Protein AF-A0A930XJR1-F1 (afdb_monomer_lite)

Structure (mmCIF, N/CA/C/O backbone):
data_AF-A0A930XJR1-F1
#
_entry.id   AF-A0A930XJR1-F1
#
loop_
_atom_site.group_PDB
_atom_site.id
_atom_site.type_symbol
_atom_site.label_atom_id
_atom_site.label_alt_id
_atom_site.label_comp_id
_atom_site.label_asym_id
_atom_site.label_entity_id
_atom_site.label_seq_id
_atom_site.pdbx_PDB_ins_code
_atom_site.Cartn_x
_atom_site.Cartn_y
_atom_site.Cartn_z
_atom_site.occupancy
_atom_site.B_iso_or_equiv
_atom_site.auth_seq_id
_atom_site.auth_comp_id
_atom_site.auth_asym_id
_atom_site.auth_atom_id
_atom_site.pdbx_PDB_model_num
ATOM 1 N N . MET A 1 1 ? 21.405 4.619 23.850 1.00 40.41 1 MET A N 1
ATOM 2 C CA . MET A 1 1 ? 20.082 4.989 23.304 1.00 40.41 1 MET A CA 1
ATOM 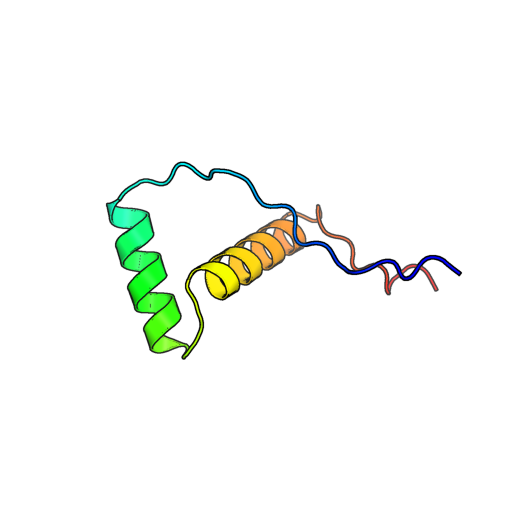3 C C . MET A 1 1 ? 19.840 4.076 22.117 1.00 40.41 1 MET A C 1
ATOM 5 O O . MET A 1 1 ? 20.655 4.096 21.210 1.00 40.41 1 MET A O 1
ATOM 9 N N . ILE A 1 2 ? 18.841 3.193 22.165 1.00 47.19 2 ILE A N 1
ATOM 10 C CA . ILE A 1 2 ? 18.542 2.299 21.035 1.00 47.19 2 ILE A CA 1
ATOM 11 C C . ILE A 1 2 ? 17.567 3.053 20.131 1.00 47.19 2 ILE A C 1
ATOM 13 O O . ILE A 1 2 ? 16.407 3.235 20.501 1.00 47.19 2 ILE A O 1
ATOM 17 N N . GLU A 1 3 ? 18.047 3.533 18.983 1.00 52.34 3 GLU A N 1
ATOM 18 C CA . GLU A 1 3 ? 17.189 3.988 17.888 1.00 52.34 3 GLU A CA 1
ATOM 19 C C . GLU A 1 3 ? 16.225 2.852 17.536 1.00 52.34 3 GLU A C 1
ATOM 21 O O . GLU A 1 3 ? 16.637 1.798 17.047 1.00 52.34 3 GLU A O 1
ATOM 26 N N . LYS A 1 4 ? 14.926 3.043 17.789 1.00 56.25 4 LYS A N 1
ATOM 27 C CA . LYS A 1 4 ? 13.898 2.218 17.154 1.00 56.25 4 LYS A CA 1
ATOM 28 C C . LYS A 1 4 ? 13.906 2.560 15.672 1.00 56.25 4 LYS A C 1
ATOM 30 O O . LYS A 1 4 ? 13.169 3.432 15.229 1.00 56.25 4 LYS A O 1
ATOM 35 N N . LYS A 1 5 ? 14.765 1.892 14.913 1.00 52.47 5 LYS A N 1
ATOM 36 C CA . LYS A 1 5 ? 14.660 1.861 13.462 1.00 52.47 5 LYS A CA 1
ATOM 37 C C . LYS A 1 5 ? 13.323 1.190 13.154 1.00 52.47 5 LYS A C 1
ATOM 39 O O . LYS A 1 5 ? 13.075 0.091 13.651 1.00 52.47 5 LYS A O 1
ATOM 44 N N . ASP A 1 6 ? 12.445 1.868 12.419 1.00 62.31 6 ASP A N 1
ATOM 45 C CA . ASP A 1 6 ? 11.188 1.315 11.906 1.00 62.31 6 ASP A CA 1
ATOM 46 C C . ASP A 1 6 ? 11.497 0.151 10.954 1.00 62.31 6 ASP A C 1
ATOM 48 O O . ASP A 1 6 ? 11.494 0.277 9.728 1.00 62.31 6 ASP A O 1
ATOM 52 N N . GLU A 1 7 ? 11.849 -1.000 11.517 1.00 71.81 7 GLU A N 1
ATOM 53 C CA . GLU A 1 7 ? 12.103 -2.203 10.752 1.00 71.81 7 GLU A CA 1
ATOM 54 C C . GLU A 1 7 ? 10.763 -2.715 10.235 1.00 71.81 7 GLU A C 1
ATOM 56 O O . GLU A 1 7 ? 9.969 -3.332 10.952 1.00 71.81 7 GLU A O 1
ATOM 61 N N . LYS A 1 8 ? 10.489 -2.420 8.959 1.00 77.50 8 LYS A N 1
ATOM 62 C CA . LYS A 1 8 ? 9.352 -2.995 8.247 1.00 77.50 8 LYS A CA 1
ATOM 63 C C . LYS A 1 8 ? 9.477 -4.513 8.302 1.00 77.50 8 LYS A C 1
ATOM 65 O O . LYS A 1 8 ? 10.404 -5.094 7.734 1.00 77.50 8 LYS A O 1
ATOM 70 N N . LYS A 1 9 ? 8.529 -5.158 8.983 1.00 83.00 9 LYS A N 1
ATOM 71 C CA . LYS A 1 9 ? 8.479 -6.615 9.093 1.00 83.00 9 LYS A CA 1
ATOM 72 C C . LYS A 1 9 ? 8.319 -7.220 7.699 1.00 83.00 9 LYS A C 1
ATOM 74 O O . LYS A 1 9 ? 7.301 -7.011 7.044 1.00 83.00 9 LYS A O 1
ATOM 79 N N . ARG A 1 10 ? 9.317 -7.984 7.257 1.00 87.56 10 ARG A N 1
ATOM 80 C CA . ARG A 1 10 ? 9.259 -8.744 6.002 1.00 87.56 10 ARG A CA 1
ATOM 81 C C . ARG A 1 10 ? 8.505 -10.046 6.251 1.00 87.56 10 ARG A C 1
ATOM 83 O O . ARG A 1 10 ? 8.826 -10.772 7.189 1.00 87.56 10 ARG A O 1
ATOM 90 N N . PHE A 1 11 ? 7.506 -10.338 5.430 1.00 86.00 11 PHE A N 1
ATOM 91 C CA . PHE A 1 11 ? 6.772 -11.598 5.473 1.00 86.00 11 PHE A CA 1
ATOM 92 C C . PHE A 1 11 ? 6.429 -12.042 4.052 1.00 86.00 11 PHE A C 1
ATOM 94 O O . PHE A 1 11 ? 6.293 -11.213 3.155 1.00 86.00 11 PHE A O 1
ATOM 101 N N . LEU A 1 12 ? 6.311 -13.354 3.848 1.00 90.56 12 LEU A N 1
ATOM 102 C CA . LEU A 1 12 ? 5.863 -13.907 2.576 1.00 90.56 12 LEU A CA 1
ATOM 103 C C . LEU A 1 12 ? 4.342 -13.793 2.501 1.00 90.56 12 LEU A C 1
ATOM 105 O O . LEU A 1 12 ? 3.631 -14.367 3.326 1.00 90.56 12 LEU A O 1
ATOM 109 N N . LEU A 1 13 ? 3.858 -13.048 1.514 1.00 89.44 13 LEU A N 1
ATOM 110 C CA . LEU A 1 13 ? 2.440 -12.900 1.225 1.00 89.44 13 LEU A CA 1
ATOM 111 C C . LEU A 1 13 ? 2.095 -13.776 0.019 1.00 89.44 13 LEU A C 1
ATOM 113 O O . LEU A 1 13 ? 2.728 -13.671 -1.028 1.00 89.44 13 LEU A O 1
ATOM 117 N N . ARG A 1 14 ? 1.096 -14.646 0.169 1.00 94.25 14 ARG A N 1
ATOM 118 C CA . ARG A 1 14 ? 0.518 -15.388 -0.956 1.00 94.25 14 ARG A CA 1
ATOM 119 C C . ARG A 1 14 ? -0.637 -14.568 -1.514 1.00 94.25 14 ARG A C 1
ATOM 121 O O . ARG A 1 14 ? -1.541 -14.219 -0.759 1.00 94.25 14 ARG A O 1
ATOM 128 N N . LEU A 1 15 ? -0.585 -14.262 -2.804 1.00 93.44 15 LEU A N 1
ATOM 129 C CA . LEU A 1 15 ? -1.623 -13.533 -3.525 1.00 93.44 15 LEU A CA 1
ATOM 130 C C . LEU A 1 15 ? -2.041 -14.329 -4.749 1.00 93.44 15 LEU A C 1
ATOM 132 O O . LEU A 1 15 ? -1.236 -15.062 -5.324 1.00 93.44 15 LEU A O 1
ATOM 136 N N . ASP A 1 16 ? -3.296 -14.144 -5.134 1.00 97.12 16 ASP A N 1
ATOM 137 C CA . ASP A 1 16 ? -3.754 -14.541 -6.453 1.00 97.12 16 ASP A CA 1
ATOM 138 C C . ASP A 1 16 ? -2.955 -13.769 -7.533 1.00 97.12 16 ASP A C 1
ATOM 140 O O . ASP A 1 16 ? -2.763 -12.553 -7.379 1.00 97.12 16 ASP A O 1
ATOM 144 N N . PRO A 1 17 ? -2.452 -14.432 -8.592 1.00 96.69 17 PRO A N 1
ATOM 145 C CA . PRO A 1 17 ? -1.692 -13.772 -9.652 1.00 96.69 17 PRO A CA 1
ATOM 146 C C . PRO A 1 17 ? -2.463 -12.657 -10.373 1.00 96.69 17 PRO A C 1
ATOM 148 O O . PRO A 1 17 ? -1.866 -11.637 -10.720 1.00 96.69 17 PRO A O 1
ATOM 151 N N . GLU A 1 18 ? -3.774 -12.811 -10.570 1.00 97.69 18 GLU A N 1
ATOM 152 C CA . GLU A 1 18 ? -4.609 -11.793 -11.216 1.00 97.69 18 GLU A CA 1
ATOM 153 C C . GLU A 1 18 ? -4.724 -10.554 -10.327 1.00 97.69 18 GLU A C 1
ATOM 155 O O . GLU A 1 18 ? -4.579 -9.422 -10.794 1.00 97.69 18 GLU A O 1
ATOM 160 N N . LEU A 1 19 ? -4.888 -10.758 -9.015 1.00 96.38 19 LEU A N 1
ATOM 161 C CA . LEU A 1 19 ? -4.890 -9.662 -8.049 1.00 96.38 19 LEU A CA 1
ATOM 162 C C . LEU A 1 19 ? -3.542 -8.928 -8.031 1.00 96.38 19 LEU A C 1
ATOM 164 O O . LEU A 1 19 ? -3.515 -7.700 -7.949 1.00 96.38 19 LEU A O 1
ATOM 168 N N . TYR A 1 20 ? -2.426 -9.656 -8.124 1.00 96.75 20 TYR A N 1
ATOM 169 C CA . TYR A 1 20 ? -1.104 -9.035 -8.191 1.00 96.75 20 TYR A CA 1
ATOM 170 C C . TYR A 1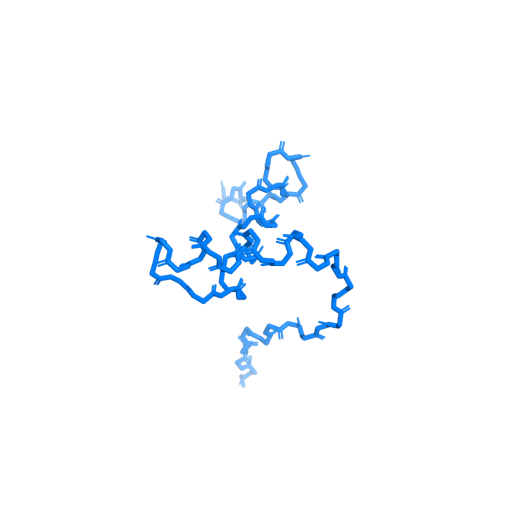 20 ? -0.950 -8.149 -9.433 1.00 96.75 20 TYR A C 1
ATOM 172 O O . TYR A 1 20 ? -0.491 -7.015 -9.306 1.00 96.75 20 TYR A O 1
ATOM 180 N N . ALA A 1 21 ? -1.397 -8.611 -10.604 1.00 97.75 21 ALA A N 1
ATOM 181 C CA . ALA A 1 21 ? -1.346 -7.827 -11.839 1.00 97.75 21 ALA A CA 1
ATOM 182 C C . ALA A 1 21 ? -2.160 -6.522 -11.739 1.00 97.75 21 ALA A C 1
ATOM 184 O O . ALA A 1 21 ? -1.711 -5.461 -12.178 1.00 97.75 21 ALA A O 1
ATOM 185 N N . VAL A 1 22 ? -3.338 -6.571 -11.106 1.00 97.88 22 VAL A N 1
ATOM 186 C CA . VAL A 1 22 ? -4.153 -5.372 -10.846 1.00 97.88 22 VAL A CA 1
ATOM 187 C C . VAL A 1 22 ? -3.428 -4.402 -9.908 1.00 97.88 22 VAL A C 1
ATOM 189 O O . VAL A 1 22 ? -3.406 -3.198 -10.169 1.00 97.88 22 VAL A O 1
ATOM 192 N N . LEU A 1 23 ? -2.810 -4.908 -8.836 1.00 96.94 23 LEU A N 1
ATOM 193 C CA . LEU A 1 23 ? -2.046 -4.088 -7.890 1.00 96.94 23 LEU A CA 1
ATOM 194 C C . LEU A 1 23 ? -0.808 -3.454 -8.531 1.00 96.94 23 LEU A C 1
ATOM 196 O O . LEU A 1 23 ? -0.501 -2.304 -8.229 1.00 96.94 23 LEU A O 1
ATOM 200 N N . GLU A 1 24 ?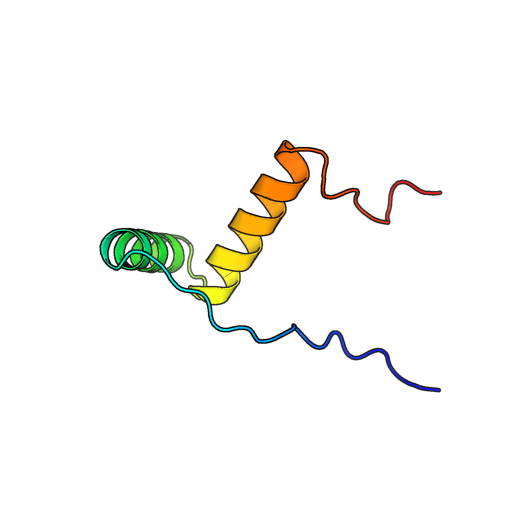 -0.111 -4.181 -9.406 1.00 97.25 24 GLU A N 1
ATOM 201 C CA . GLU A 1 24 ? 1.056 -3.678 -10.131 1.00 97.25 24 GLU A CA 1
ATOM 202 C C . GLU A 1 24 ? 0.682 -2.513 -11.046 1.00 97.25 24 GLU A C 1
ATOM 204 O O . GLU A 1 24 ? 1.294 -1.445 -10.963 1.00 97.25 24 GLU A O 1
ATOM 209 N N . LYS A 1 25 ? -0.377 -2.677 -11.847 1.00 98.00 25 LYS A N 1
ATOM 210 C CA . LYS A 1 25 ? -0.880 -1.612 -12.716 1.00 98.00 25 LYS A CA 1
ATOM 211 C C . LYS A 1 25 ? -1.323 -0.388 -11.915 1.00 98.00 25 LYS A C 1
ATOM 213 O O . LYS A 1 25 ? -0.915 0.724 -12.227 1.00 98.00 25 LYS A O 1
ATOM 218 N N . TRP A 1 26 ? -2.097 -0.587 -10.849 1.00 97.75 26 TRP A N 1
ATOM 219 C CA . TRP A 1 26 ? -2.562 0.520 -10.012 1.00 97.75 26 TRP A CA 1
ATOM 220 C C . TRP A 1 26 ? -1.397 1.257 -9.334 1.00 97.75 26 TRP A C 1
ATOM 222 O O . TRP A 1 26 ? -1.375 2.485 -9.287 1.00 97.75 26 TRP A O 1
ATOM 232 N N . ALA A 1 27 ? -0.388 0.530 -8.849 1.00 97.75 27 ALA A N 1
ATOM 233 C CA . ALA A 1 27 ? 0.808 1.149 -8.290 1.00 97.75 27 ALA A CA 1
ATOM 234 C C . ALA A 1 27 ? 1.557 1.989 -9.340 1.00 97.75 27 ALA A C 1
ATOM 236 O O . ALA A 1 27 ? 1.992 3.098 -9.024 1.00 97.75 27 ALA A O 1
ATOM 237 N N . ALA A 1 28 ? 1.662 1.500 -10.582 1.00 97.31 28 ALA A N 1
ATOM 238 C CA . ALA A 1 28 ? 2.267 2.239 -11.688 1.00 97.31 28 ALA A CA 1
ATOM 239 C C . ALA A 1 28 ? 1.486 3.521 -12.027 1.00 97.31 28 ALA A C 1
ATOM 241 O O . ALA A 1 28 ? 2.100 4.581 -12.157 1.00 97.31 28 ALA A O 1
ATOM 242 N N . ASP A 1 29 ? 0.153 3.444 -12.081 1.00 98.00 29 ASP A N 1
ATOM 243 C CA . ASP A 1 29 ? -0.729 4.591 -12.339 1.00 98.00 29 ASP A CA 1
ATOM 244 C C . ASP A 1 29 ? -0.570 5.694 -11.268 1.00 98.00 29 ASP A C 1
ATOM 246 O O . ASP A 1 29 ? -0.669 6.883 -11.567 1.00 98.00 29 ASP A O 1
ATOM 250 N N . GLU A 1 30 ? -0.271 5.316 -10.019 1.00 96.56 30 GLU A N 1
ATOM 251 C CA . GLU A 1 30 ? -0.060 6.241 -8.896 1.00 96.56 30 GLU A CA 1
ATOM 252 C C . GLU A 1 30 ? 1.418 6.596 -8.641 1.00 96.56 30 GLU A C 1
ATOM 254 O O . GLU A 1 30 ? 1.722 7.237 -7.631 1.00 96.56 30 GLU A O 1
ATOM 259 N N . LEU A 1 31 ? 2.337 6.191 -9.532 1.00 95.88 31 LEU A N 1
ATOM 260 C CA . LEU A 1 31 ? 3.791 6.389 -9.415 1.00 95.88 31 LEU A CA 1
ATOM 261 C C . LEU A 1 31 ? 4.367 5.877 -8.080 1.00 95.88 31 LEU A C 1
ATOM 263 O O . LEU A 1 31 ? 5.226 6.505 -7.454 1.00 95.88 31 LEU A O 1
ATOM 267 N N . ARG A 1 32 ? 3.889 4.714 -7.626 1.00 92.12 32 ARG A N 1
ATOM 268 C CA . ARG A 1 32 ? 4.312 4.045 -6.389 1.00 92.12 32 ARG A CA 1
ATOM 269 C C . ARG A 1 32 ? 4.892 2.665 -6.669 1.00 92.12 32 ARG A C 1
ATOM 271 O O . ARG A 1 32 ? 4.608 2.023 -7.672 1.00 92.12 32 ARG A O 1
ATOM 278 N N . SER A 1 33 ? 5.687 2.166 -5.721 1.00 96.56 33 SER A N 1
ATOM 279 C CA . SER A 1 33 ? 6.054 0.745 -5.719 1.00 96.56 33 SER A CA 1
ATOM 280 C C . SER A 1 33 ? 4.862 -0.120 -5.308 1.00 96.56 33 SER A C 1
ATOM 282 O O . SER A 1 33 ? 4.046 0.296 -4.483 1.00 96.56 33 SER A O 1
ATOM 284 N N . VAL A 1 34 ? 4.823 -1.362 -5.793 1.00 95.50 34 VAL A N 1
ATOM 285 C CA . VAL A 1 34 ? 3.794 -2.343 -5.406 1.00 95.50 34 VAL A CA 1
ATOM 286 C C . VAL A 1 34 ? 3.742 -2.533 -3.887 1.00 95.50 34 VAL A C 1
ATOM 288 O O . VAL A 1 34 ? 2.665 -2.538 -3.300 1.00 95.50 34 VAL A O 1
ATOM 291 N N . ASN A 1 35 ? 4.897 -2.589 -3.214 1.00 94.38 35 ASN A N 1
ATOM 292 C CA . ASN A 1 35 ? 4.947 -2.702 -1.752 1.00 94.38 35 ASN A CA 1
ATOM 293 C C . ASN A 1 35 ? 4.333 -1.485 -1.046 1.00 94.38 35 ASN A C 1
ATOM 295 O O . ASN A 1 35 ? 3.604 -1.655 -0.071 1.00 94.38 35 ASN A O 1
ATOM 299 N N . ALA A 1 36 ? 4.610 -0.269 -1.530 1.00 94.19 36 ALA A N 1
ATOM 300 C CA . ALA A 1 36 ? 4.006 0.942 -0.979 1.00 94.19 36 ALA A CA 1
ATOM 301 C C . ALA A 1 36 ? 2.485 0.961 -1.200 1.00 94.19 36 ALA A C 1
ATOM 303 O O . ALA A 1 36 ? 1.746 1.375 -0.307 1.00 94.19 36 ALA A O 1
ATOM 304 N N . GLN A 1 37 ? 2.017 0.462 -2.348 1.00 96.31 37 GLN A N 1
ATOM 305 C CA . GLN A 1 37 ? 0.591 0.359 -2.639 1.00 96.31 37 GLN A CA 1
ATOM 306 C C . GLN A 1 37 ? -0.113 -0.653 -1.735 1.00 96.31 37 GLN A C 1
ATOM 308 O O . GLN A 1 37 ? -1.141 -0.337 -1.140 1.00 96.31 37 GLN A O 1
ATOM 313 N N . VAL A 1 38 ? 0.469 -1.841 -1.554 1.00 95.19 38 VAL A N 1
ATOM 314 C CA . VAL A 1 38 ? -0.050 -2.854 -0.624 1.00 95.19 38 VAL A CA 1
ATOM 315 C C . VAL A 1 38 ? -0.103 -2.305 0.804 1.00 95.19 38 VAL A C 1
ATOM 317 O O . VAL A 1 38 ? -1.116 -2.458 1.481 1.00 95.19 38 VAL A O 1
ATOM 320 N N . GLU A 1 39 ? 0.949 -1.622 1.263 1.00 93.69 39 GLU A N 1
ATOM 321 C CA . GLU A 1 39 ? 0.984 -1.011 2.597 1.00 93.69 39 GLU A CA 1
ATOM 322 C C . GLU A 1 39 ? -0.127 0.036 2.779 1.00 93.69 39 GLU A C 1
ATOM 324 O O . GLU A 1 39 ? -0.827 0.023 3.795 1.00 93.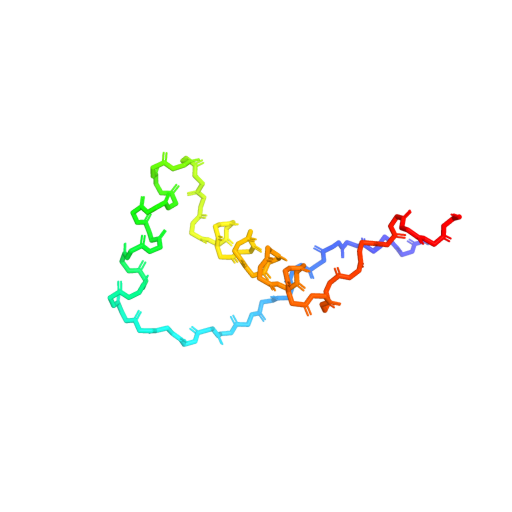69 39 GLU A O 1
ATOM 329 N N . TYR A 1 40 ? -0.330 0.900 1.780 1.00 94.50 40 TYR A N 1
ATOM 330 C CA . TYR A 1 40 ? -1.398 1.897 1.779 1.00 94.50 40 TYR A CA 1
ATOM 331 C C . TYR A 1 40 ? -2.785 1.248 1.879 1.00 94.50 40 TYR A C 1
ATOM 333 O O . TYR A 1 40 ? -3.558 1.586 2.776 1.00 94.50 40 TYR A O 1
ATOM 341 N N . LEU A 1 41 ? -3.076 0.263 1.024 1.00 95.25 41 LEU A N 1
ATOM 342 C CA . LEU A 1 41 ? -4.372 -0.420 0.995 1.00 95.25 41 LEU A CA 1
ATOM 343 C C . LEU A 1 41 ? -4.665 -1.176 2.291 1.00 95.25 41 LEU A C 1
ATOM 345 O O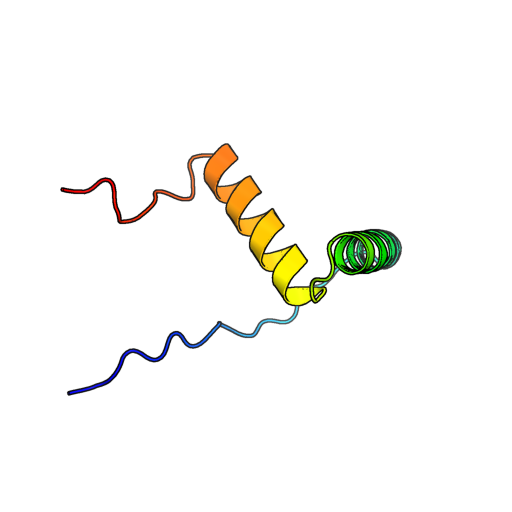 . LEU A 1 41 ? -5.783 -1.115 2.804 1.00 95.25 41 LEU A O 1
ATOM 349 N N . LEU A 1 42 ? -3.667 -1.860 2.855 1.00 94.19 42 LEU A N 1
ATOM 350 C CA . LEU A 1 42 ? -3.819 -2.558 4.132 1.00 94.19 42 LEU A CA 1
ATOM 351 C C . LEU A 1 42 ? -4.088 -1.579 5.277 1.00 94.19 42 LEU A C 1
ATOM 353 O O . LEU A 1 42 ? -4.926 -1.860 6.137 1.00 94.19 42 LEU A O 1
ATOM 357 N N . LYS A 1 43 ? -3.415 -0.424 5.285 1.00 94.19 43 LYS A N 1
ATOM 358 C CA . LYS A 1 43 ? -3.637 0.617 6.292 1.00 94.19 43 LYS A CA 1
ATOM 359 C C . LYS A 1 43 ? -5.039 1.210 6.178 1.00 94.19 43 LYS A C 1
ATOM 361 O O . LYS A 1 43 ? -5.740 1.279 7.186 1.00 94.19 43 LYS A O 1
ATOM 366 N N . GLU A 1 44 ? -5.466 1.567 4.970 1.00 94.94 44 GLU A N 1
ATOM 367 C CA . GLU A 1 44 ? -6.822 2.048 4.689 1.00 94.94 44 GLU A CA 1
ATOM 368 C C . GLU A 1 44 ? -7.881 1.027 5.129 1.00 94.94 44 GLU A C 1
ATOM 370 O O . GLU A 1 44 ? -8.807 1.362 5.867 1.00 94.94 44 GLU A O 1
ATOM 375 N N . ALA A 1 45 ? -7.729 -0.247 4.756 1.00 96.00 45 ALA A N 1
ATOM 376 C CA . ALA A 1 45 ? -8.654 -1.309 5.151 1.00 96.00 45 ALA A CA 1
ATOM 377 C C . ALA A 1 45 ? -8.696 -1.510 6.679 1.00 96.00 45 ALA A C 1
ATOM 379 O O . ALA A 1 45 ? -9.764 -1.703 7.272 1.00 96.00 45 ALA A O 1
ATOM 380 N N . ALA A 1 46 ? -7.545 -1.429 7.351 1.00 95.62 46 ALA A N 1
ATOM 381 C CA . ALA A 1 46 ? -7.465 -1.526 8.803 1.00 95.62 46 ALA A CA 1
ATOM 382 C C . ALA A 1 46 ? -8.113 -0.317 9.508 1.00 95.62 46 ALA A C 1
ATOM 384 O O . ALA A 1 46 ? -8.767 -0.487 10.538 1.00 95.62 46 ALA A O 1
ATOM 385 N N . GLN A 1 47 ? -7.983 0.891 8.954 1.00 94.44 47 GLN A N 1
ATOM 386 C CA . GLN A 1 47 ? -8.650 2.096 9.459 1.00 94.44 47 GLN A CA 1
ATOM 387 C C . GLN A 1 47 ? -10.165 2.020 9.269 1.00 94.44 47 GLN A C 1
ATOM 389 O O . GLN A 1 47 ? -10.909 2.207 10.229 1.00 94.44 47 GLN A O 1
ATOM 394 N N . ARG A 1 48 ? -10.626 1.659 8.065 1.00 94.12 48 ARG A N 1
ATOM 395 C CA . ARG A 1 48 ? -12.056 1.495 7.748 1.00 94.12 48 ARG A CA 1
ATOM 396 C C . ARG A 1 48 ? -12.728 0.423 8.601 1.00 94.12 48 ARG A C 1
ATOM 398 O O . ARG A 1 48 ? -13.882 0.575 8.975 1.00 94.12 48 ARG A O 1
ATOM 405 N N . SER A 1 49 ? -12.001 -0.637 8.956 1.00 96.19 49 SER A N 1
ATOM 406 C CA . SER A 1 49 ? -12.491 -1.670 9.881 1.00 96.19 49 SER A CA 1
ATOM 407 C C . SER A 1 49 ? -12.404 -1.276 11.363 1.00 96.19 49 SER A C 1
ATOM 409 O O . SER A 1 49 ? -12.738 -2.087 12.226 1.00 96.19 49 SER A O 1
ATOM 411 N N . GLY A 1 50 ? -11.928 -0.068 11.691 1.00 93.38 50 GLY A N 1
ATOM 412 C CA . GLY A 1 50 ? -11.754 0.408 13.069 1.00 93.38 50 GLY A CA 1
ATOM 413 C C . GLY A 1 50 ? -10.637 -0.301 13.848 1.00 93.38 50 GLY A C 1
ATOM 414 O O . GLY A 1 50 ? -10.505 -0.116 15.059 1.00 93.38 50 GLY A O 1
ATOM 415 N N . ARG A 1 51 ? -9.827 -1.123 13.168 1.00 92.56 51 ARG A N 1
ATOM 416 C CA . ARG A 1 51 ? -8.746 -1.934 1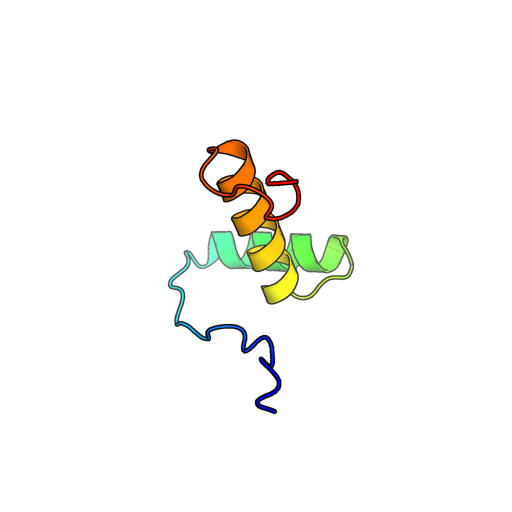3.754 1.00 92.56 51 ARG A CA 1
ATOM 417 C C . ARG A 1 51 ? -7.420 -1.188 13.825 1.00 92.56 51 ARG A C 1
ATOM 419 O O . ARG A 1 51 ? -6.543 -1.567 14.596 1.00 92.56 51 ARG A O 1
ATOM 426 N N . TRP A 1 52 ? -7.282 -0.119 13.051 1.00 88.19 52 TRP A N 1
ATOM 427 C CA . TRP A 1 52 ? -6.144 0.783 13.107 1.00 88.19 52 TRP A CA 1
ATOM 428 C C . TRP A 1 52 ? -6.547 2.100 13.766 1.00 88.19 52 TRP A C 1
ATOM 430 O O . TRP A 1 52 ? -7.175 2.954 13.143 1.00 88.19 52 TRP A O 1
ATOM 440 N N . LYS A 1 53 ? -6.174 2.271 15.038 1.00 80.38 53 LYS A N 1
ATOM 441 C CA . LYS A 1 53 ? -6.297 3.550 15.747 1.00 80.38 53 LYS A CA 1
ATOM 442 C C . LYS A 1 53 ? -4.986 4.305 15.590 1.00 80.38 53 LYS A C 1
ATOM 444 O O . LYS A 1 53 ? -3.940 3.805 16.008 1.00 80.38 53 LYS A O 1
ATOM 449 N N . ASP A 1 54 ? -5.035 5.478 14.965 1.00 68.25 54 ASP A N 1
ATOM 450 C CA . ASP A 1 54 ? -3.860 6.336 14.863 1.00 68.25 54 ASP A CA 1
ATOM 451 C C . ASP A 1 54 ? -3.370 6.677 16.279 1.00 68.25 54 ASP A C 1
ATOM 453 O O . ASP A 1 54 ? -4.152 7.068 17.149 1.00 68.25 54 ASP A O 1
ATOM 457 N N . LYS A 1 55 ? -2.072 6.497 16.544 1.00 61.34 55 LYS A N 1
ATOM 458 C CA . LYS A 1 55 ? -1.492 6.764 17.869 1.00 61.34 55 LYS A CA 1
ATOM 459 C C . LYS A 1 55 ? -1.629 8.236 18.280 1.00 61.34 55 LYS A C 1
ATOM 461 O O . LYS A 1 55 ? -1.457 8.531 19.458 1.00 61.34 55 LYS A O 1
ATOM 466 N N . LYS A 1 56 ? -1.974 9.134 17.349 1.00 57.75 56 LYS A N 1
ATOM 467 C CA . LYS A 1 56 ? -2.237 10.555 17.615 1.00 57.75 56 LYS A CA 1
ATOM 468 C C . LYS A 1 56 ? -3.552 10.863 18.346 1.00 57.75 56 LYS A C 1
ATOM 470 O O . LYS A 1 56 ? -3.712 11.998 18.762 1.00 57.75 56 LYS A O 1
ATOM 475 N N . SER A 1 57 ? -4.464 9.908 18.561 1.00 51.66 57 SER A N 1
ATOM 476 C CA . SER A 1 57 ? -5.736 10.168 19.272 1.00 51.66 57 SER A CA 1
ATOM 477 C C . SER A 1 57 ? -5.722 9.809 20.772 1.00 51.66 57 SER A C 1
ATOM 479 O O . SER A 1 57 ? -6.772 9.519 21.345 1.00 51.66 57 SER A O 1
ATOM 481 N N . ARG A 1 58 ? -4.542 9.738 21.405 1.00 52.00 58 ARG A N 1
ATOM 482 C CA . ARG A 1 58 ? -4.376 9.508 22.858 1.00 52.00 58 ARG A CA 1
ATOM 483 C C . ARG A 1 58 ? -3.681 10.681 23.568 1.00 52.00 58 ARG A C 1
ATOM 485 O O . ARG A 1 58 ? -2.908 10.462 24.497 1.00 52.00 58 ARG A O 1
ATOM 492 N N . SER A 1 59 ? -3.933 11.898 23.103 1.00 45.09 59 SER A N 1
ATOM 493 C CA . SER A 1 59 ? -3.633 13.141 23.823 1.00 45.09 59 SER A CA 1
ATOM 494 C C . SER A 1 59 ? -4.931 13.771 24.286 1.00 45.09 59 SER A C 1
ATOM 496 O O . SER A 1 59 ? -5.814 13.891 23.406 1.00 45.09 59 SER A O 1
#

Radius of gyration: 14.69 Å; chains: 1; bounding box: 33×28×36 Å

pLDDT: mean 85.39, std 16.99, range [40.41, 98.0]

Foldseek 3Di:
DDPPDVPDDDDDDDDDPVVLVVLCVVCVVVVHDSVVSVVVVVQVVCVVVVNDDDPVPPD

Sequence (59 aa):
MIEKKDEKKRFLLRLDPELYAVLEKWAADELRSVNAQVEYLLKEAAQRSGRWKDKKSRS

Secondary structure (DSSP, 8-state):
-----------PPP--HHHHHHHHHHHHHTT--HHHHHHHHHHHHHHHTT----GGG--